Protein AF-A0A938CTC7-F1 (afdb_monomer_lite)

Radius of gyration: 18.72 Å; chains: 1; bounding box: 38×19×56 Å

Secondary structure (DSSP, 8-state):
-HHIIIIIHHHHHHHHHHHHHHSS-HHHHHHHH-TTSTTHHHHHHHHHHHHHHHHHHHHHHHHHHHHHHHHHTT--

Foldseek 3Di:
DVCCVVPVVVVVVVVVVQCVCQVDQQLNSLCVVDVPDPCSVVSVVVVVVVVVVVVVVVVVVVVVVVVVVCVVVVND

Structure (mmCIF, N/CA/C/O backbone):
data_AF-A0A938CTC7-F1
#
_entry.id   AF-A0A938CTC7-F1
#
loop_
_atom_site.group_PDB
_atom_site.id
_atom_site.type_symbol
_atom_site.label_atom_id
_atom_site.label_alt_id
_atom_site.label_comp_id
_atom_site.label_asym_id
_atom_site.label_entity_id
_atom_site.label_seq_id
_atom_site.pdbx_PDB_ins_code
_atom_site.Cartn_x
_atom_site.Cartn_y
_atom_site.Cartn_z
_atom_site.occupancy
_atom_site.B_iso_or_equiv
_atom_site.auth_seq_id
_atom_site.auth_comp_id
_atom_site.auth_asym_id
_atom_site.auth_atom_id
_atom_site.pdbx_PDB_model_num
ATOM 1 N N . MET A 1 1 ? -16.782 -3.965 -11.957 1.00 65.12 1 MET A N 1
ATOM 2 C CA . MET A 1 1 ? -17.183 -2.582 -11.606 1.00 65.12 1 MET A CA 1
ATOM 3 C C . MET A 1 1 ? -17.995 -2.505 -10.315 1.00 65.12 1 MET A C 1
ATOM 5 O O . MET A 1 1 ? -17.569 -1.789 -9.422 1.00 65.12 1 MET A O 1
ATOM 9 N N . ALA A 1 2 ? -19.090 -3.263 -10.156 1.00 79.06 2 ALA A N 1
ATOM 10 C CA . ALA A 1 2 ? -19.927 -3.208 -8.943 1.00 79.06 2 ALA A CA 1
ATOM 11 C C . ALA A 1 2 ? -19.150 -3.446 -7.628 1.00 79.06 2 ALA A C 1
ATOM 13 O O . ALA A 1 2 ? -19.318 -2.696 -6.672 1.00 79.06 2 ALA A O 1
ATOM 14 N N . CYS A 1 3 ? -18.225 -4.412 -7.600 1.00 77.69 3 CYS A N 1
ATOM 15 C CA . CYS A 1 3 ? -17.413 -4.701 -6.410 1.00 77.69 3 CYS A CA 1
ATOM 16 C C . CYS A 1 3 ? -16.480 -3.546 -6.012 1.00 77.69 3 CYS A C 1
ATOM 18 O O . CYS A 1 3 ? -16.231 -3.331 -4.832 1.00 77.69 3 CYS A O 1
ATOM 20 N N . VAL A 1 4 ? -15.983 -2.772 -6.981 1.00 82.06 4 VAL A N 1
ATOM 21 C CA . VAL A 1 4 ? -15.091 -1.633 -6.706 1.00 82.06 4 VAL A CA 1
ATOM 22 C C . VAL A 1 4 ? -15.865 -0.506 -6.030 1.00 82.06 4 VAL A C 1
ATOM 24 O O . VAL A 1 4 ? -15.375 0.095 -5.084 1.00 82.06 4 VAL A O 1
ATOM 27 N N . VAL A 1 5 ? -17.096 -0.252 -6.471 1.00 83.44 5 VAL A N 1
ATOM 28 C CA . VAL A 1 5 ? -17.934 0.803 -5.887 1.00 83.44 5 VAL A CA 1
ATOM 29 C C . VAL A 1 5 ? -18.450 0.393 -4.507 1.00 83.44 5 VAL A C 1
ATOM 31 O O . VAL A 1 5 ? -18.434 1.200 -3.587 1.00 83.44 5 VAL A O 1
ATOM 34 N N . LEU A 1 6 ? -18.873 -0.863 -4.346 1.00 81.94 6 LEU A N 1
ATOM 35 C CA . LEU A 1 6 ? -19.482 -1.337 -3.100 1.00 81.94 6 LEU A CA 1
ATOM 36 C C . LEU A 1 6 ? -18.469 -1.687 -2.008 1.00 81.94 6 LEU A C 1
ATOM 38 O O . LEU A 1 6 ? -18.811 -1.605 -0.836 1.00 81.94 6 LEU A O 1
ATOM 42 N N . ILE A 1 7 ? -17.252 -2.094 -2.375 1.00 82.94 7 ILE A N 1
ATOM 43 C CA . ILE A 1 7 ? -16.224 -2.529 -1.419 1.00 82.94 7 ILE A CA 1
ATOM 44 C C . ILE A 1 7 ? -15.013 -1.607 -1.494 1.00 82.94 7 ILE A C 1
ATOM 46 O O . ILE A 1 7 ? -14.560 -1.111 -0.471 1.00 82.94 7 ILE A O 1
ATOM 50 N N . GLY A 1 8 ? -14.514 -1.322 -2.696 1.00 81.81 8 GLY A N 1
ATOM 51 C CA . GLY A 1 8 ? -13.324 -0.486 -2.875 1.00 81.81 8 GLY A CA 1
ATOM 52 C C . GLY A 1 8 ? -13.503 0.947 -2.368 1.00 81.81 8 GLY A C 1
ATOM 53 O O . GLY A 1 8 ? -12.623 1.457 -1.683 1.00 81.81 8 GLY A O 1
ATOM 54 N N . LEU A 1 9 ? -14.645 1.585 -2.643 1.00 84.12 9 LEU A N 1
ATOM 55 C CA . LEU A 1 9 ? -14.918 2.953 -2.193 1.00 84.12 9 LEU A CA 1
ATOM 56 C C . LEU A 1 9 ? -15.018 3.082 -0.659 1.00 84.12 9 LEU A C 1
ATOM 58 O O . LEU A 1 9 ? -14.309 3.924 -0.107 1.00 84.12 9 LEU A O 1
ATOM 62 N N . PRO A 1 10 ? -15.825 2.275 0.065 1.00 80.69 10 PRO A N 1
ATOM 63 C CA . PRO A 1 10 ? -15.856 2.355 1.525 1.00 80.69 10 PRO A CA 1
ATOM 64 C C . PRO A 1 10 ? -14.534 1.925 2.166 1.00 80.69 10 PRO A C 1
ATOM 66 O O . PRO A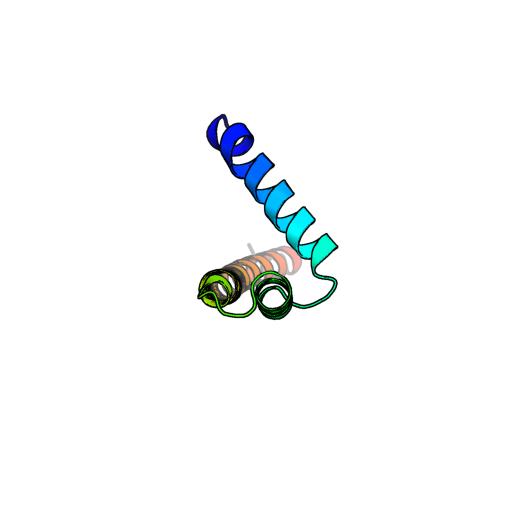 1 10 ? -14.153 2.508 3.178 1.00 80.69 10 PRO A O 1
ATOM 69 N N . LEU A 1 11 ? -13.804 0.975 1.571 1.00 81.12 11 LEU A N 1
ATOM 70 C CA . LEU A 1 11 ? -12.476 0.585 2.047 1.00 81.12 11 LEU A CA 1
ATOM 71 C C . LEU A 1 11 ? -11.475 1.745 1.922 1.00 81.12 11 LEU A C 1
ATOM 73 O O . LEU A 1 11 ? -10.772 2.048 2.878 1.00 81.12 11 LEU A O 1
ATOM 77 N N . LEU A 1 12 ? -11.468 2.455 0.788 1.00 81.38 12 LEU A N 1
ATOM 78 C CA . LEU A 1 12 ? -10.619 3.633 0.580 1.00 81.38 12 LEU A CA 1
ATOM 79 C C . LEU A 1 12 ? -10.951 4.753 1.576 1.00 81.38 12 LEU A C 1
ATOM 81 O O . LEU A 1 12 ? -10.051 5.385 2.123 1.00 81.38 12 LEU A O 1
ATOM 85 N N . ILE A 1 13 ? -12.242 4.998 1.821 1.00 80.25 13 ILE A N 1
ATOM 86 C CA . ILE A 1 13 ? -12.693 5.995 2.800 1.00 80.25 13 ILE A CA 1
ATOM 87 C C . ILE A 1 13 ? -12.265 5.591 4.215 1.00 80.25 13 ILE A C 1
ATOM 89 O O . ILE A 1 13 ? -11.831 6.455 4.974 1.00 80.25 13 ILE A O 1
ATOM 93 N N . ALA A 1 14 ? -12.353 4.304 4.564 1.00 74.88 14 ALA A N 1
ATOM 94 C CA . ALA A 1 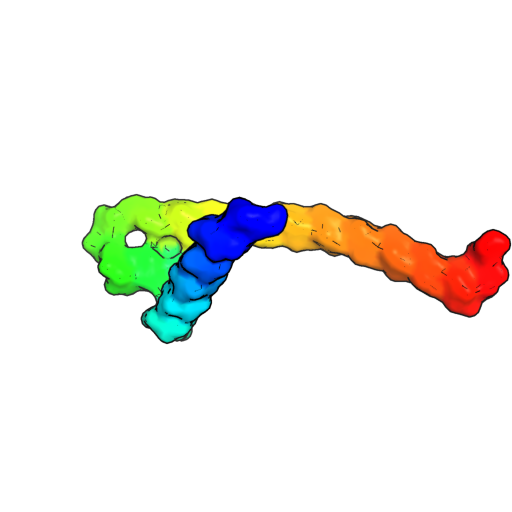14 ? -11.891 3.794 5.849 1.00 74.88 14 ALA A CA 1
ATOM 95 C C . ALA A 1 14 ? -10.378 3.998 6.020 1.00 74.88 14 ALA A C 1
ATOM 97 O O . ALA A 1 14 ? -9.968 4.563 7.029 1.00 74.88 14 ALA A O 1
ATOM 98 N N . GLU A 1 15 ? -9.571 3.642 5.018 1.00 73.56 15 GLU A N 1
ATOM 99 C CA . GLU A 1 15 ? -8.115 3.856 5.007 1.00 73.56 15 GLU A CA 1
ATOM 100 C C . GLU A 1 15 ? -7.743 5.347 5.114 1.00 73.56 15 GLU A C 1
ATOM 102 O O . GLU A 1 15 ? -6.900 5.729 5.925 1.00 73.56 15 GLU A O 1
ATOM 107 N N . LEU A 1 16 ? -8.418 6.228 4.364 1.00 75.69 16 LEU A N 1
ATOM 108 C CA . LEU A 1 16 ? -8.208 7.682 4.430 1.00 75.69 16 LEU A CA 1
ATOM 109 C C . LEU A 1 16 ? -8.629 8.272 5.781 1.00 75.69 16 LEU A C 1
ATOM 111 O O . LEU A 1 16 ? -7.957 9.160 6.308 1.00 75.69 16 LEU A O 1
ATOM 115 N N . ALA A 1 17 ? -9.738 7.802 6.353 1.00 70.94 17 ALA A N 1
ATOM 116 C CA . ALA A 1 17 ? -10.188 8.217 7.676 1.00 70.94 17 ALA A CA 1
ATOM 117 C C . ALA A 1 17 ? -9.210 7.756 8.762 1.00 70.94 17 ALA A C 1
ATOM 119 O O . ALA A 1 17 ? -8.925 8.532 9.674 1.00 70.94 17 ALA A O 1
ATOM 120 N N . LEU A 1 18 ? -8.658 6.547 8.630 1.00 65.25 18 LEU A N 1
ATOM 121 C CA . LEU A 1 18 ? -7.635 6.017 9.523 1.00 65.25 18 LEU A CA 1
ATOM 122 C C . LEU A 1 18 ? -6.335 6.822 9.424 1.00 65.25 18 LEU A C 1
ATOM 124 O O . LEU A 1 18 ? -5.821 7.268 10.444 1.00 65.25 18 LEU A O 1
ATOM 128 N N . GLY A 1 19 ? -5.854 7.097 8.209 1.00 63.91 19 GLY A N 1
ATOM 129 C CA . GLY A 1 19 ? -4.664 7.922 7.983 1.00 63.91 19 GLY A CA 1
ATOM 130 C C . GLY A 1 19 ? -4.828 9.357 8.495 1.00 63.91 19 GLY A C 1
ATOM 131 O O . GLY A 1 19 ? -3.896 9.929 9.059 1.00 63.91 19 GLY A O 1
ATOM 132 N N . ARG A 1 20 ? -6.034 9.927 8.375 1.00 66.12 20 ARG A N 1
ATOM 133 C CA . ARG A 1 20 ? -6.352 11.273 8.879 1.00 66.12 20 ARG A CA 1
ATOM 134 C C . ARG A 1 20 ? -6.508 11.325 10.400 1.00 66.12 20 ARG A C 1
ATOM 136 O O . ARG A 1 20 ? -6.103 12.309 11.004 1.00 66.12 20 ARG A O 1
ATOM 143 N N . ALA A 1 21 ? -7.102 10.305 11.018 1.00 61.12 21 ALA A N 1
ATOM 144 C CA . ALA A 1 21 ? -7.201 10.202 12.477 1.00 61.12 21 ALA A CA 1
ATOM 145 C C . ALA A 1 21 ? -5.853 9.846 13.121 1.00 61.12 21 ALA A C 1
ATOM 147 O O . ALA A 1 21 ? -5.611 10.175 14.279 1.00 61.12 21 ALA A O 1
ATOM 148 N N . GLY A 1 22 ? -4.987 9.179 12.359 1.00 59.34 22 GLY A N 1
ATOM 149 C CA . GLY A 1 22 ? -3.725 8.649 12.826 1.00 59.34 22 GLY A CA 1
ATOM 150 C C . GLY A 1 22 ? -2.621 9.660 13.023 1.00 59.34 22 GLY A C 1
ATOM 151 O O . GLY A 1 22 ? -1.895 9.525 14.001 1.00 59.34 22 GLY A O 1
ATOM 152 N N . HIS A 1 23 ? -2.466 10.635 12.116 1.00 54.00 23 HIS A N 1
ATOM 153 C CA . HIS A 1 23 ? -1.340 11.591 12.099 1.00 54.00 23 HIS A CA 1
ATOM 154 C C . HIS A 1 23 ? 0.060 10.955 12.341 1.00 54.00 23 HIS A C 1
ATOM 156 O O . HIS A 1 23 ? 1.026 11.657 12.632 1.00 54.00 23 HIS A O 1
ATOM 162 N N . ALA A 1 24 ? 0.167 9.630 12.217 1.00 53.78 24 ALA A N 1
ATOM 163 C CA . ALA A 1 24 ? 1.280 8.763 12.578 1.00 53.78 24 ALA A CA 1
ATOM 164 C C . ALA A 1 24 ? 1.097 7.428 11.837 1.00 53.78 24 ALA A C 1
ATOM 166 O O . ALA A 1 24 ? -0.007 7.124 11.379 1.00 53.78 24 ALA A O 1
ATOM 167 N N . ASP A 1 25 ? 2.166 6.642 11.713 1.00 54.50 25 ASP A N 1
ATOM 168 C CA . ASP A 1 25 ? 2.173 5.382 10.965 1.00 54.50 25 ASP A CA 1
ATOM 169 C C . ASP A 1 25 ? 1.012 4.450 11.356 1.00 54.50 25 ASP A C 1
ATOM 171 O O . ASP A 1 25 ? 0.656 4.343 12.532 1.00 54.50 25 ASP A O 1
ATOM 175 N N . ALA A 1 26 ? 0.451 3.726 10.378 1.00 55.25 26 ALA A N 1
ATOM 176 C CA . ALA A 1 26 ? -0.697 2.826 10.557 1.00 55.25 26 ALA A CA 1
ATOM 177 C C . ALA A 1 26 ? -0.636 1.932 11.823 1.00 55.25 26 ALA A C 1
ATOM 179 O O . ALA A 1 26 ? -1.659 1.800 12.499 1.00 55.25 26 ALA A O 1
ATOM 180 N N . PRO A 1 27 ? 0.521 1.365 12.237 1.00 53.06 27 PRO A N 1
ATOM 181 C CA . PRO A 1 27 ? 0.616 0.607 13.486 1.00 53.06 27 PRO A CA 1
ATOM 182 C C . PRO A 1 27 ? 0.390 1.472 14.738 1.00 53.06 27 PRO A C 1
ATOM 184 O O . PRO A 1 27 ? -0.274 1.033 15.677 1.00 53.06 27 PRO A O 1
ATOM 187 N N . ALA A 1 28 ? 0.898 2.709 14.750 1.00 51.31 28 ALA A N 1
ATOM 188 C CA . ALA A 1 28 ? 0.796 3.643 15.871 1.00 51.31 28 ALA A CA 1
ATOM 189 C C . ALA A 1 28 ? -0.645 4.142 16.072 1.00 51.31 28 ALA A C 1
ATOM 191 O O . ALA A 1 28 ? -1.104 4.260 17.207 1.00 51.31 28 ALA A O 1
ATOM 192 N N . THR A 1 29 ? -1.398 4.349 14.987 1.00 52.16 29 THR A N 1
ATOM 193 C CA . THR A 1 29 ? -2.822 4.723 15.054 1.00 52.16 29 THR A CA 1
ATOM 194 C C . THR A 1 29 ? -3.689 3.610 15.633 1.00 52.16 29 THR A C 1
ATOM 196 O O . THR A 1 29 ? -4.521 3.875 16.498 1.00 52.16 29 THR A O 1
ATOM 199 N N . PHE A 1 30 ? -3.465 2.355 15.223 1.00 54.62 30 PHE A N 1
ATOM 200 C CA . PHE A 1 30 ? -4.164 1.207 15.814 1.00 54.62 30 PHE A CA 1
ATOM 201 C C . PHE A 1 30 ? -3.826 1.023 17.303 1.00 54.62 30 PHE A C 1
ATOM 203 O O . PHE A 1 30 ? -4.691 0.593 18.065 1.00 54.62 30 PHE A O 1
ATOM 210 N N . THR A 1 31 ? -2.621 1.425 17.728 1.00 52.66 31 THR A N 1
ATOM 211 C CA . THR A 1 31 ? -2.215 1.449 19.146 1.00 52.66 31 THR A CA 1
ATOM 212 C C . THR A 1 31 ? -2.921 2.517 19.954 1.00 52.66 31 THR A C 1
ATOM 214 O O . THR A 1 31 ? -3.347 2.264 21.080 1.00 52.66 31 THR A O 1
ATOM 217 N N . ALA A 1 32 ? -3.065 3.706 19.373 1.00 53.00 32 ALA A N 1
ATOM 218 C CA . ALA A 1 32 ? -3.720 4.831 20.019 1.00 53.00 32 ALA A CA 1
ATOM 219 C C . ALA A 1 32 ? -5.243 4.637 20.128 1.00 53.00 32 ALA A C 1
ATOM 221 O O . ALA A 1 32 ? -5.841 5.077 21.107 1.00 53.00 32 ALA A O 1
ATOM 222 N N . LEU A 1 33 ? -5.872 3.967 19.152 1.00 55.81 33 LEU A N 1
ATOM 223 C CA . LEU A 1 33 ? -7.325 3.755 19.123 1.00 55.81 33 LEU A CA 1
ATOM 224 C C . LEU A 1 33 ? -7.809 2.565 19.971 1.00 55.81 33 LEU A C 1
ATOM 226 O O . LEU A 1 33 ? -8.959 2.575 20.405 1.00 55.81 33 LEU A O 1
ATOM 230 N N . ALA A 1 34 ? -6.978 1.543 20.207 1.00 50.03 34 ALA A N 1
ATOM 231 C CA . ALA A 1 34 ? -7.360 0.353 20.974 1.00 50.03 34 ALA A CA 1
ATOM 232 C C . ALA A 1 34 ? -6.205 -0.155 21.864 1.00 50.03 34 ALA A C 1
ATOM 234 O O . ALA A 1 34 ? -5.566 -1.157 21.527 1.00 50.03 34 ALA A O 1
ATOM 235 N N . PRO A 1 35 ? -5.941 0.488 23.019 1.00 46.28 35 PRO A N 1
ATOM 236 C CA . PRO A 1 35 ? -4.908 0.041 23.948 1.00 46.28 35 PRO A CA 1
ATOM 237 C C . PRO A 1 35 ? -5.303 -1.323 24.544 1.00 46.28 35 PRO A C 1
ATOM 239 O O . PRO A 1 35 ? -6.123 -1.403 25.454 1.00 46.28 35 PRO A O 1
ATOM 242 N N . GLY A 1 36 ? -4.752 -2.409 23.989 1.00 53.34 36 GLY A N 1
ATOM 243 C CA . GLY A 1 36 ? -4.951 -3.790 24.460 1.00 53.34 36 GLY A CA 1
ATOM 244 C C . GLY A 1 36 ? -5.583 -4.770 23.460 1.00 53.34 36 GLY A C 1
ATOM 245 O O . GLY A 1 36 ? -5.714 -5.948 23.785 1.00 53.34 36 GLY A O 1
ATOM 246 N N . GLY A 1 37 ? -5.965 -4.336 22.253 1.00 55.06 37 GLY A N 1
ATOM 247 C CA . GLY A 1 37 ? -6.525 -5.223 21.224 1.00 55.06 37 GLY A CA 1
ATOM 248 C C . GLY A 1 37 ? -5.504 -5.634 20.156 1.00 55.06 37 GLY A C 1
ATOM 249 O O . GLY A 1 37 ? -4.714 -4.810 19.707 1.00 55.06 37 GLY A O 1
ATOM 250 N N . HIS A 1 38 ? -5.562 -6.879 19.662 1.00 58.66 38 HIS A N 1
ATOM 251 C CA . HIS A 1 38 ? -4.694 -7.417 18.587 1.00 58.66 38 HIS A CA 1
ATOM 252 C C . HIS A 1 38 ? -4.822 -6.711 17.210 1.00 58.66 38 HIS A C 1
ATOM 254 O O . HIS A 1 38 ? -4.318 -7.201 16.201 1.00 58.66 38 HIS A O 1
ATOM 260 N N . TRP A 1 39 ? -5.478 -5.552 17.140 1.00 58.62 39 TRP A N 1
ATOM 261 C CA . TRP A 1 39 ? -5.763 -4.791 15.922 1.00 58.62 39 TRP A CA 1
ATOM 262 C C . TRP A 1 39 ? -4.519 -4.169 15.270 1.00 58.62 39 TRP A C 1
ATOM 264 O O . TRP A 1 39 ? -4.540 -3.874 14.079 1.00 58.62 39 TRP A O 1
ATOM 274 N N . HIS A 1 40 ? -3.394 -4.072 15.989 1.00 58.94 40 HIS A N 1
ATOM 275 C CA . HIS A 1 40 ? -2.100 -3.708 15.392 1.00 58.94 40 HIS A CA 1
ATOM 276 C C . HIS A 1 40 ? -1.647 -4.698 14.324 1.00 58.94 40 HIS A C 1
ATOM 278 O O . HIS A 1 40 ? -0.956 -4.317 13.381 1.00 58.94 40 HIS A O 1
ATOM 284 N N . LEU A 1 41 ? -2.011 -5.974 14.483 1.00 60.69 41 LEU A N 1
ATOM 285 C CA . LEU A 1 41 ? -1.596 -7.025 13.568 1.00 60.69 41 LEU A CA 1
ATOM 286 C C . LEU A 1 41 ? -2.202 -6.799 12.178 1.00 60.69 41 LEU A C 1
ATOM 288 O O . LEU A 1 41 ? -1.528 -7.032 11.182 1.00 60.69 41 LEU A O 1
ATOM 292 N N . ALA A 1 42 ? -3.427 -6.269 12.103 1.00 68.44 42 ALA A N 1
ATOM 293 C CA . ALA A 1 42 ? -4.067 -5.920 10.837 1.00 68.44 42 ALA A CA 1
ATOM 294 C C . ALA A 1 42 ? -3.321 -4.785 10.111 1.00 68.44 42 ALA A C 1
ATOM 296 O O . ALA A 1 42 ? -3.045 -4.901 8.918 1.00 68.44 42 ALA A O 1
ATOM 297 N N . GLY A 1 43 ? -2.915 -3.735 10.837 1.00 64.00 43 GLY A N 1
ATOM 298 C CA . GLY A 1 43 ? -2.102 -2.649 10.278 1.00 64.00 43 GLY A CA 1
ATOM 299 C C . GLY A 1 43 ? -0.710 -3.114 9.831 1.00 64.00 43 GLY A C 1
ATOM 300 O O . GLY A 1 43 ? -0.259 -2.767 8.741 1.00 64.00 43 GLY A O 1
ATOM 301 N N . LEU A 1 44 ? -0.051 -3.962 10.629 1.00 67.19 44 LEU A N 1
ATOM 302 C CA . LEU A 1 44 ? 1.261 -4.527 10.295 1.00 67.19 44 LEU A CA 1
ATOM 303 C C . LEU A 1 44 ? 1.196 -5.432 9.054 1.00 67.19 44 LEU A C 1
ATOM 305 O O . LEU A 1 44 ? 2.074 -5.361 8.196 1.00 67.19 44 LEU A O 1
ATOM 309 N N . LEU A 1 45 ? 0.146 -6.250 8.929 1.00 71.00 45 LEU A N 1
ATOM 310 C CA . LEU A 1 45 ? -0.089 -7.090 7.752 1.00 71.00 45 LEU A CA 1
ATOM 311 C C . LEU A 1 45 ? -0.369 -6.254 6.497 1.00 71.00 45 LEU A C 1
ATOM 313 O O . LEU A 1 45 ? 0.098 -6.619 5.421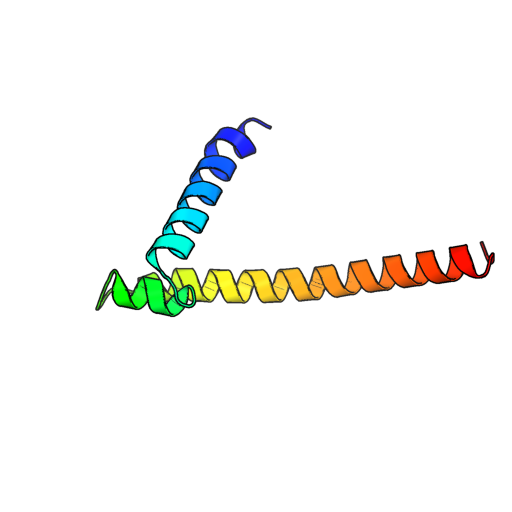 1.00 71.00 45 LEU A O 1
ATOM 317 N N . GLY A 1 46 ? -1.063 -5.119 6.627 1.00 73.06 46 GLY A N 1
ATOM 318 C CA . GLY A 1 46 ? -1.261 -4.169 5.529 1.00 73.06 46 GLY A CA 1
ATOM 319 C C . GLY A 1 46 ? 0.057 -3.579 5.015 1.00 73.06 46 GLY A C 1
ATOM 320 O O . GLY A 1 46 ? 0.299 -3.575 3.808 1.00 73.06 46 GLY A O 1
ATOM 321 N N . VAL A 1 47 ? 0.947 -3.15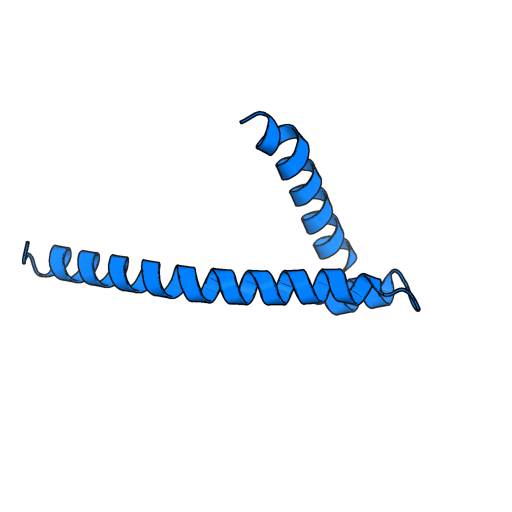8 5.922 1.00 74.69 47 VAL A N 1
ATOM 322 C CA . VAL A 1 47 ? 2.284 -2.635 5.575 1.00 74.69 47 VAL A CA 1
ATOM 323 C 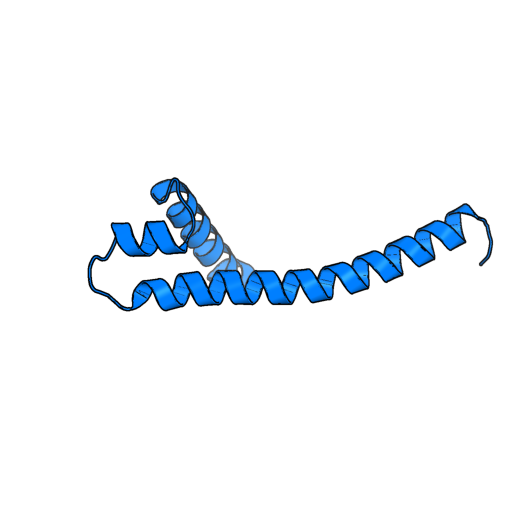C . VAL A 1 47 ? 3.184 -3.726 4.987 1.00 74.69 47 VAL A C 1
ATOM 325 O O . VAL A 1 47 ? 3.874 -3.502 3.994 1.00 74.69 47 VAL A O 1
ATOM 328 N N . ALA A 1 48 ? 3.159 -4.934 5.554 1.00 76.75 48 ALA A N 1
ATOM 329 C CA . ALA A 1 48 ? 3.892 -6.068 4.999 1.00 76.75 48 ALA A CA 1
ATOM 330 C C . ALA A 1 48 ? 3.385 -6.426 3.590 1.00 76.75 48 ALA A C 1
ATOM 332 O O . ALA A 1 48 ? 4.181 -6.665 2.682 1.00 76.75 48 ALA A O 1
ATOM 333 N N . GLY A 1 49 ? 2.066 -6.404 3.383 1.00 80.94 49 GLY A N 1
ATOM 334 C CA . GLY A 1 49 ? 1.445 -6.630 2.081 1.00 80.94 49 GLY A CA 1
ATOM 335 C C . GLY A 1 49 ? 1.847 -5.577 1.050 1.00 80.94 49 GLY A C 1
ATOM 336 O O . GLY A 1 49 ? 2.248 -5.931 -0.059 1.00 80.94 49 GLY A O 1
ATOM 337 N N . SER A 1 50 ? 1.811 -4.291 1.409 1.00 80.25 50 SER A N 1
ATOM 338 C CA . SER A 1 50 ? 2.210 -3.213 0.498 1.00 80.25 50 SER A CA 1
ATOM 339 C C . SER A 1 50 ? 3.699 -3.270 0.141 1.00 80.25 50 SER A C 1
ATOM 341 O O . SER A 1 50 ? 4.042 -3.053 -1.022 1.00 80.25 50 SER A O 1
ATOM 343 N N . ALA A 1 51 ? 4.573 -3.664 1.073 1.00 84.62 51 ALA A N 1
ATOM 344 C CA . ALA A 1 51 ? 5.994 -3.885 0.798 1.00 84.62 51 ALA A CA 1
ATOM 345 C C . ALA A 1 51 ? 6.228 -5.010 -0.230 1.00 84.62 51 ALA A C 1
ATOM 347 O O . ALA A 1 51 ? 7.018 -4.849 -1.164 1.00 84.62 51 ALA A O 1
ATOM 348 N N . VAL A 1 52 ? 5.507 -6.131 -0.107 1.00 88.25 52 VAL A N 1
ATOM 349 C CA . VAL A 1 52 ? 5.585 -7.246 -1.070 1.00 88.25 52 VAL A CA 1
ATOM 350 C C . VAL A 1 52 ? 5.068 -6.821 -2.446 1.00 88.25 52 VAL A C 1
ATOM 352 O O . VAL A 1 52 ? 5.708 -7.103 -3.462 1.00 88.25 52 VAL A O 1
ATOM 355 N N . ILE A 1 53 ? 3.946 -6.096 -2.493 1.00 89.25 53 ILE A N 1
ATOM 356 C CA . ILE A 1 53 ? 3.384 -5.570 -3.745 1.00 89.25 53 ILE A CA 1
ATOM 357 C C . ILE A 1 53 ? 4.388 -4.630 -4.422 1.00 89.25 53 ILE A C 1
ATOM 359 O O . ILE A 1 53 ? 4.626 -4.753 -5.624 1.00 89.25 53 ILE A O 1
ATOM 363 N N . LEU A 1 54 ? 5.021 -3.733 -3.662 1.00 88.50 54 LEU A N 1
ATOM 364 C CA . LEU A 1 54 ? 5.994 -2.784 -4.197 1.00 88.50 54 LEU A CA 1
ATOM 365 C C . LEU A 1 54 ? 7.227 -3.487 -4.782 1.00 88.50 54 LEU A C 1
ATOM 367 O O . LEU A 1 54 ? 7.710 -3.079 -5.837 1.00 88.50 54 LEU A O 1
ATOM 371 N N . SER A 1 55 ? 7.700 -4.569 -4.153 1.00 90.50 55 SER A N 1
ATOM 372 C CA . SER A 1 55 ? 8.810 -5.379 -4.676 1.00 90.50 55 SER A CA 1
ATOM 373 C C . SER A 1 55 ? 8.499 -5.941 -6.068 1.00 90.50 55 SER A C 1
ATOM 375 O O . SER A 1 55 ? 9.308 -5.809 -6.989 1.00 90.50 55 SER A O 1
ATOM 377 N N . TYR A 1 56 ? 7.296 -6.489 -6.256 1.00 90.31 56 TYR A N 1
ATOM 378 C CA . TYR A 1 56 ? 6.848 -6.987 -7.556 1.00 90.31 56 TYR A CA 1
ATOM 379 C C . TYR A 1 56 ? 6.686 -5.860 -8.590 1.00 90.31 56 TYR A C 1
ATOM 381 O O . TYR A 1 56 ? 7.168 -5.972 -9.720 1.00 90.31 56 TYR A O 1
ATOM 389 N N . TYR A 1 57 ? 6.066 -4.743 -8.195 1.00 89.75 57 TYR A N 1
ATOM 390 C CA . TYR A 1 57 ? 5.899 -3.578 -9.069 1.00 89.75 57 TYR A CA 1
ATOM 391 C C . TYR A 1 57 ? 7.236 -2.972 -9.509 1.00 89.75 57 TYR A C 1
ATOM 393 O O . TYR A 1 57 ? 7.357 -2.549 -10.658 1.00 89.75 57 TYR A O 1
ATOM 401 N N . GLY A 1 58 ? 8.252 -2.974 -8.644 1.00 90.88 58 GLY A N 1
ATOM 402 C CA . GLY A 1 58 ? 9.598 -2.508 -8.979 1.00 90.88 58 GLY A CA 1
ATOM 403 C C . GLY A 1 58 ? 10.242 -3.320 -10.104 1.00 90.88 58 GLY A C 1
ATOM 404 O O . GLY A 1 58 ? 10.844 -2.746 -11.010 1.00 90.88 58 GLY A O 1
ATOM 405 N N . VAL A 1 59 ? 10.054 -4.644 -10.109 1.00 93.25 59 VAL A N 1
ATOM 406 C CA . VAL A 1 59 ? 10.536 -5.502 -11.202 1.00 93.25 59 VAL A CA 1
ATOM 407 C C . VAL A 1 59 ? 9.846 -5.123 -12.509 1.00 93.25 59 VAL A C 1
ATOM 409 O O . VAL A 1 59 ? 10.534 -4.857 -13.491 1.00 93.25 59 VAL A O 1
ATOM 412 N N . ILE A 1 60 ? 8.511 -5.024 -12.524 1.00 92.94 60 ILE A N 1
ATOM 413 C CA . ILE A 1 60 ? 7.747 -4.624 -13.721 1.00 92.94 60 ILE A CA 1
ATOM 414 C C . ILE A 1 60 ? 8.205 -3.257 -14.237 1.00 92.94 60 ILE A C 1
ATOM 416 O O . ILE A 1 60 ? 8.431 -3.104 -15.438 1.00 92.94 60 ILE A O 1
ATOM 420 N N . ALA A 1 61 ? 8.381 -2.285 -13.341 1.00 90.31 61 ALA A N 1
ATOM 421 C CA . ALA A 1 61 ? 8.895 -0.968 -13.694 1.00 90.31 61 ALA A CA 1
ATOM 422 C C . ALA A 1 61 ? 10.297 -1.059 -14.316 1.00 90.31 61 ALA A C 1
ATOM 424 O O . ALA A 1 61 ? 10.558 -0.383 -15.305 1.00 90.31 61 ALA A O 1
ATOM 425 N N . GLY A 1 62 ? 11.169 -1.939 -13.813 1.00 90.00 62 GLY A N 1
ATOM 426 C CA . GLY A 1 62 ? 12.488 -2.205 -14.393 1.00 90.00 62 GLY A CA 1
ATOM 427 C C . GLY A 1 62 ? 12.423 -2.767 -15.817 1.00 90.00 62 GLY A C 1
ATOM 428 O O . GLY A 1 62 ? 13.147 -2.298 -16.697 1.00 90.00 62 GLY A O 1
ATOM 429 N N . TRP A 1 63 ? 11.516 -3.712 -16.085 1.00 90.00 63 TRP A N 1
ATOM 430 C CA . TRP A 1 63 ? 11.271 -4.189 -17.452 1.00 90.00 63 TRP A CA 1
ATOM 431 C C . TRP A 1 63 ? 10.756 -3.061 -18.347 1.00 90.00 63 TRP A C 1
ATOM 433 O O . TRP A 1 63 ? 11.280 -2.877 -19.444 1.00 90.00 63 TRP A O 1
ATOM 443 N N . ALA A 1 64 ? 9.786 -2.274 -17.875 1.00 88.75 64 ALA A N 1
ATOM 444 C CA . ALA A 1 64 ? 9.244 -1.135 -18.612 1.00 88.75 64 ALA A CA 1
ATOM 445 C C . ALA A 1 64 ? 10.319 -0.083 -18.929 1.00 88.75 64 ALA A C 1
ATOM 447 O O . ALA A 1 64 ? 10.377 0.406 -20.054 1.00 88.75 64 ALA A O 1
ATOM 448 N N . LEU A 1 65 ? 11.214 0.211 -17.981 1.00 87.75 65 LEU A N 1
ATOM 449 C CA . LEU A 1 65 ? 12.325 1.142 -18.176 1.00 87.75 65 LEU A CA 1
ATOM 450 C C . LEU A 1 65 ? 13.338 0.612 -19.196 1.00 87.75 65 LEU A C 1
ATOM 452 O O . LEU A 1 65 ? 13.837 1.379 -20.011 1.00 87.75 65 LEU A O 1
ATOM 456 N N . ARG A 1 66 ? 13.608 -0.701 -19.197 1.00 86.50 66 ARG A N 1
ATOM 457 C CA . ARG A 1 66 ? 14.463 -1.348 -20.205 1.00 86.50 66 ARG A CA 1
ATOM 458 C C . ARG A 1 66 ? 13.865 -1.241 -21.606 1.00 86.50 66 ARG A C 1
ATOM 460 O O . ARG A 1 66 ? 14.589 -0.939 -22.548 1.00 86.50 66 ARG A O 1
ATOM 467 N N . TYR A 1 67 ? 12.559 -1.472 -21.743 1.00 85.06 67 TYR A N 1
ATOM 468 C CA . TYR A 1 67 ? 11.866 -1.287 -23.020 1.00 85.06 67 TYR A CA 1
ATOM 469 C C . TYR A 1 67 ? 11.855 0.180 -23.450 1.00 85.06 67 TYR A C 1
ATOM 471 O O . TYR A 1 67 ? 12.065 0.463 -24.624 1.00 85.06 67 TYR A O 1
ATOM 479 N N . LEU A 1 68 ? 11.667 1.109 -22.509 1.00 86.12 68 LEU A N 1
ATOM 480 C CA . LEU A 1 68 ? 11.742 2.541 -22.781 1.00 86.12 68 LEU A CA 1
ATOM 481 C C . LEU A 1 68 ? 13.144 2.948 -23.252 1.00 86.12 68 LEU A C 1
ATOM 483 O O . LEU A 1 68 ? 13.259 3.682 -24.225 1.00 86.12 68 LEU A O 1
ATOM 487 N N . ALA A 1 69 ? 14.198 2.442 -22.609 1.00 83.25 69 ALA A N 1
ATOM 488 C CA . ALA A 1 69 ? 15.578 2.680 -23.022 1.00 83.25 69 ALA A CA 1
ATOM 489 C C . ALA A 1 69 ? 15.855 2.125 -24.430 1.00 83.25 69 ALA A C 1
ATOM 491 O O . ALA A 1 69 ? 16.359 2.857 -25.272 1.00 83.25 69 ALA A O 1
ATOM 492 N N . GLY A 1 70 ? 15.432 0.890 -24.730 1.00 80.31 70 GLY A N 1
ATOM 493 C CA . GLY A 1 70 ? 15.549 0.320 -26.081 1.00 80.31 70 GLY A CA 1
ATOM 494 C C . GLY A 1 70 ? 14.756 1.093 -27.144 1.00 80.31 70 GLY A C 1
ATOM 495 O O . GLY A 1 70 ? 15.216 1.250 -28.273 1.00 80.31 70 GLY A O 1
ATOM 496 N N . ALA A 1 71 ? 13.595 1.644 -26.773 1.00 80.94 71 ALA A N 1
ATOM 497 C CA . ALA A 1 71 ? 12.804 2.507 -27.648 1.00 80.94 71 ALA A CA 1
ATOM 498 C C . ALA A 1 71 ? 13.475 3.872 -27.898 1.00 80.94 71 ALA A C 1
ATOM 500 O O . ALA A 1 71 ? 13.382 4.393 -29.007 1.00 80.94 71 ALA A O 1
ATOM 501 N N . VAL A 1 72 ? 14.155 4.442 -26.896 1.00 82.12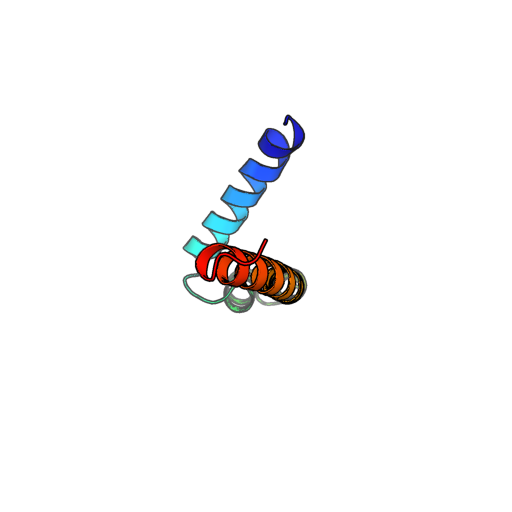 72 VAL A N 1
ATOM 502 C CA . VAL A 1 72 ? 14.906 5.705 -27.020 1.00 82.12 72 VAL A CA 1
ATOM 503 C C . VAL A 1 72 ? 16.186 5.522 -27.838 1.00 82.12 72 VAL A C 1
ATOM 505 O O . VAL A 1 72 ? 16.472 6.358 -28.691 1.00 82.12 72 VAL A O 1
ATOM 508 N N . ASP A 1 73 ? 16.908 4.417 -27.643 1.00 78.69 73 ASP A N 1
ATOM 509 C CA . ASP A 1 73 ? 18.104 4.066 -28.426 1.00 78.69 73 ASP A CA 1
ATOM 510 C C . ASP A 1 73 ? 17.770 3.580 -29.855 1.00 78.69 73 ASP A C 1
ATOM 512 O O . ASP A 1 73 ? 18.670 3.302 -30.647 1.00 78.69 73 ASP A O 1
ATOM 516 N N . GLY A 1 74 ? 16.483 3.488 -30.223 1.00 64.94 74 GLY A N 1
ATOM 517 C CA . GLY A 1 74 ? 16.037 3.156 -31.581 1.00 64.94 74 GLY A CA 1
ATOM 518 C C . GLY A 1 74 ? 16.289 1.704 -32.002 1.00 64.94 74 GLY A C 1
ATOM 519 O O . GLY A 1 74 ? 16.276 1.409 -33.195 1.00 64.94 74 GLY A O 1
ATOM 520 N N . THR A 1 75 ? 16.511 0.798 -31.046 1.00 59.53 75 THR A N 1
ATOM 521 C CA . THR A 1 75 ? 16.731 -0.638 -31.283 1.00 59.53 75 THR A CA 1
ATOM 522 C C . THR A 1 75 ? 15.498 -1.442 -30.869 1.00 59.53 75 THR A C 1
ATOM 524 O O . THR A 1 75 ? 15.460 -2.089 -29.822 1.00 59.53 75 THR A O 1
ATOM 527 N N . LEU A 1 76 ? 14.468 -1.372 -31.715 1.00 54.78 76 LEU A N 1
ATOM 528 C CA . LEU A 1 76 ? 13.465 -2.433 -31.856 1.00 54.78 76 LEU A CA 1
ATOM 529 C C . LEU A 1 76 ? 13.970 -3.468 -32.864 1.00 54.78 76 LEU A C 1
ATOM 531 O O . LEU A 1 76 ? 14.552 -3.041 -33.887 1.00 54.78 76 LEU A O 1
#

Sequence (76 aa):
MACVVLIGLPLLIAELALGRAGHADAPATFTALAPGGHWHLAGLLGVAGSAVILSYYGVIAGWALRYLAGAVDGTL

pLDDT: mean 72.73, std 13.68, range [46.28, 93.25]